Protein AF-A0A2P4YHD7-F1 (afdb_monomer_lite)

Structure (mmCIF, N/CA/C/O backbone):
data_AF-A0A2P4YHD7-F1
#
_entry.id   AF-A0A2P4YHD7-F1
#
loop_
_atom_site.group_PDB
_atom_site.id
_atom_site.type_symbol
_atom_site.label_atom_id
_atom_site.label_alt_id
_atom_site.label_comp_id
_atom_site.label_asym_id
_atom_site.label_entity_id
_atom_site.label_seq_id
_atom_site.pdbx_PDB_ins_code
_atom_site.Cartn_x
_atom_site.Cartn_y
_atom_site.Cartn_z
_atom_site.occupancy
_atom_site.B_iso_or_equiv
_atom_site.auth_seq_id
_atom_site.auth_comp_id
_atom_site.auth_asym_id
_atom_site.auth_atom_id
_atom_site.pdbx_PDB_model_num
ATOM 1 N N . MET A 1 1 ? -13.154 -0.254 -3.402 1.00 32.88 1 MET A N 1
ATOM 2 C CA . MET A 1 1 ? -12.210 -1.061 -4.206 1.00 32.88 1 MET A CA 1
ATOM 3 C C . MET A 1 1 ? -11.708 -0.143 -5.306 1.00 32.88 1 MET A C 1
ATOM 5 O O . MET A 1 1 ? -12.454 0.108 -6.239 1.00 32.88 1 MET A O 1
ATOM 9 N N . TYR A 1 2 ? -10.526 0.449 -5.143 1.00 39.38 2 TYR A N 1
ATOM 10 C CA . TYR A 1 2 ? -9.933 1.308 -6.172 1.00 39.38 2 TYR A CA 1
ATOM 11 C C . TYR A 1 2 ? -9.097 0.435 -7.113 1.00 39.38 2 TYR A C 1
ATOM 13 O O . TYR A 1 2 ? -8.246 -0.323 -6.648 1.00 39.38 2 TYR A O 1
ATOM 21 N N . TYR A 1 3 ? -9.395 0.493 -8.412 1.00 37.22 3 TYR A N 1
ATOM 22 C CA . TYR A 1 3 ? -8.602 -0.114 -9.481 1.00 37.22 3 TYR A CA 1
ATOM 23 C C . TYR A 1 3 ? -7.932 1.017 -10.260 1.00 37.22 3 TYR A C 1
ATOM 25 O O . TYR A 1 3 ? -8.624 1.819 -10.879 1.00 37.22 3 TYR A O 1
ATOM 33 N N . GLY A 1 4 ? -6.603 1.074 -10.225 1.00 47.78 4 GLY A N 1
ATOM 34 C CA . GLY A 1 4 ? -5.810 1.878 -11.151 1.00 47.78 4 GLY A CA 1
ATOM 35 C C . GLY A 1 4 ? -5.152 0.949 -12.165 1.00 47.78 4 GLY A C 1
ATOM 36 O O . GLY A 1 4 ? -4.270 0.178 -11.794 1.00 47.78 4 GLY A O 1
ATOM 37 N N . LEU A 1 5 ? -5.608 0.986 -13.416 1.00 49.91 5 LEU A N 1
ATOM 38 C CA . LEU A 1 5 ? -4.855 0.477 -14.562 1.00 49.91 5 LEU A CA 1
ATOM 39 C C . LEU A 1 5 ? -4.255 1.704 -15.236 1.00 49.91 5 LEU A C 1
ATOM 41 O O . LEU A 1 5 ? -5.000 2.534 -15.754 1.00 49.91 5 LEU A O 1
ATOM 45 N N . VAL A 1 6 ? -2.935 1.844 -15.179 1.00 55.62 6 VAL A N 1
ATOM 46 C CA . VAL A 1 6 ? -2.229 2.953 -15.823 1.00 55.62 6 VAL A CA 1
ATOM 47 C C . VAL A 1 6 ? -1.494 2.363 -17.017 1.00 55.62 6 VAL A C 1
ATOM 49 O O . VAL A 1 6 ? -0.479 1.695 -16.850 1.00 55.62 6 VAL A O 1
ATOM 52 N N . ASN A 1 7 ? -2.044 2.553 -18.215 1.00 55.78 7 ASN A N 1
ATOM 53 C CA . ASN A 1 7 ? -1.277 2.371 -19.442 1.00 55.78 7 ASN A CA 1
ATOM 54 C C . ASN A 1 7 ? -0.772 3.755 -19.842 1.00 55.78 7 ASN A C 1
ATOM 56 O O . ASN A 1 7 ? -1.578 4.642 -20.119 1.00 55.78 7 ASN A O 1
ATOM 60 N N . GLU A 1 8 ? 0.545 3.944 -19.830 1.00 63.44 8 GLU A N 1
ATOM 61 C CA . GLU A 1 8 ? 1.151 5.124 -20.444 1.00 63.44 8 GLU A CA 1
ATOM 62 C C . GLU A 1 8 ? 0.886 5.097 -21.950 1.00 63.44 8 GLU A C 1
ATOM 64 O O . GLU A 1 8 ? 1.044 4.060 -22.602 1.00 63.44 8 GLU A O 1
ATOM 69 N N . LEU A 1 9 ? 0.469 6.239 -22.485 1.00 68.12 9 LEU A N 1
ATOM 70 C CA . LEU A 1 9 ? 0.353 6.452 -23.919 1.00 68.12 9 LEU A CA 1
ATOM 71 C C . LEU A 1 9 ? 1.679 7.015 -24.422 1.00 68.12 9 LEU A C 1
ATOM 73 O O . LEU A 1 9 ? 2.320 7.819 -23.748 1.00 68.12 9 LEU A O 1
ATOM 77 N N . ASP A 1 10 ? 2.092 6.575 -25.597 1.00 71.31 10 ASP A N 1
ATOM 78 C CA . ASP A 1 10 ? 3.140 7.231 -26.353 1.00 71.31 10 ASP A CA 1
ATOM 79 C C . ASP A 1 10 ? 2.634 8.619 -26.784 1.00 71.31 10 ASP A C 1
ATOM 81 O O . ASP A 1 10 ? 1.578 8.739 -27.402 1.00 71.31 10 ASP A O 1
ATOM 85 N N . GLU A 1 11 ? 3.331 9.683 -26.385 1.00 70.25 11 GLU A N 1
ATOM 86 C CA . GLU A 1 11 ? 2.855 11.062 -26.575 1.00 70.25 11 GLU A CA 1
ATOM 87 C C . GLU A 1 11 ? 2.879 11.514 -28.048 1.00 70.25 11 GLU A C 1
ATOM 89 O O . GLU A 1 11 ? 2.177 12.462 -28.402 1.00 70.25 11 GLU A O 1
ATOM 94 N N . GLU A 1 12 ? 3.639 10.835 -28.916 1.00 73.75 12 GLU A N 1
ATOM 95 C CA . GLU A 1 12 ? 3.714 11.136 -30.352 1.00 73.75 12 GLU A CA 1
ATOM 96 C C . GLU A 1 12 ? 2.653 10.378 -31.158 1.00 73.75 12 GLU A C 1
ATOM 98 O O . GLU A 1 12 ? 2.085 10.918 -32.108 1.00 73.75 12 GLU A O 1
ATOM 103 N N . THR A 1 13 ? 2.372 9.129 -30.785 1.00 79.62 13 THR A N 1
ATOM 104 C CA . THR A 1 13 ? 1.482 8.232 -31.540 1.00 79.62 13 THR A CA 1
ATOM 105 C C . THR A 1 13 ? 0.107 8.050 -30.897 1.00 79.62 13 THR A C 1
ATOM 107 O O . THR A 1 13 ? -0.841 7.648 -31.5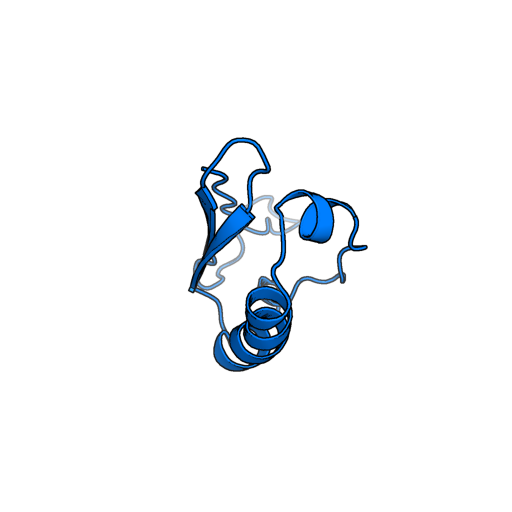70 1.00 79.62 13 THR A O 1
ATOM 110 N N . GLY A 1 14 ? -0.033 8.358 -29.606 1.00 72.19 14 GLY A N 1
ATOM 111 C CA . GLY A 1 14 ? -1.240 8.117 -28.815 1.00 72.19 14 GLY A CA 1
ATOM 112 C C . GLY A 1 14 ? -1.523 6.635 -28.549 1.00 72.19 14 GLY A C 1
ATOM 113 O O . GLY A 1 14 ? -2.566 6.311 -27.978 1.00 72.19 14 GLY A O 1
ATOM 114 N N . GLU A 1 15 ? -0.629 5.730 -28.959 1.00 76.00 15 GLU A N 1
ATOM 115 C CA . GLU A 1 15 ? -0.784 4.294 -28.751 1.00 76.00 15 GLU A CA 1
ATOM 116 C C . GLU A 1 15 ? -0.285 3.866 -27.361 1.00 76.00 15 GLU A C 1
ATOM 118 O O . GLU A 1 15 ? 0.584 4.518 -26.778 1.00 76.00 15 GLU A O 1
ATOM 123 N N . PRO A 1 16 ? -0.815 2.772 -26.782 1.00 68.69 16 PRO A N 1
ATOM 124 C CA . PRO A 1 16 ? -0.305 2.246 -25.523 1.00 68.69 16 PRO A CA 1
ATOM 125 C C . PRO A 1 16 ? 1.166 1.859 -25.669 1.00 68.69 16 PRO A C 1
ATOM 127 O O . PRO A 1 16 ? 1.509 1.002 -26.484 1.00 68.69 16 PRO A O 1
ATOM 130 N N . LYS A 1 17 ? 2.032 2.448 -24.843 1.00 70.00 17 LYS A N 1
ATOM 131 C CA . LYS A 1 17 ? 3.448 2.085 -24.807 1.00 70.00 17 LYS A CA 1
ATOM 132 C C . LYS A 1 17 ? 3.575 0.606 -24.434 1.00 70.00 17 LYS A C 1
ATOM 134 O O . LYS A 1 17 ? 2.878 0.137 -23.529 1.00 70.00 17 LYS A O 1
ATOM 139 N N . GLU A 1 18 ? 4.460 -0.133 -25.106 1.00 70.19 18 GLU A N 1
ATOM 140 C CA . GLU A 1 18 ? 4.687 -1.559 -24.833 1.00 70.19 18 GLU A CA 1
ATOM 141 C C . GLU A 1 18 ? 5.404 -1.733 -23.481 1.00 70.19 18 GLU A C 1
ATOM 143 O O . GLU A 1 18 ? 6.620 -1.883 -23.390 1.00 70.19 18 GLU A O 1
ATOM 148 N N . LYS A 1 19 ? 4.629 -1.648 -22.397 1.00 67.62 19 LYS A N 1
ATOM 149 C CA . LYS A 1 19 ? 5.074 -1.833 -21.017 1.00 67.62 19 LYS A CA 1
ATOM 150 C C . LYS A 1 19 ? 4.363 -3.023 -20.374 1.00 67.62 19 LYS A C 1
ATOM 152 O O . LYS A 1 19 ? 3.189 -3.280 -20.664 1.00 67.62 19 LYS A O 1
ATOM 157 N N . PRO A 1 20 ? 5.034 -3.746 -19.459 1.00 73.38 20 PRO A N 1
ATOM 158 C CA . PRO A 1 20 ? 4.379 -4.759 -18.646 1.00 73.38 20 PRO A CA 1
ATOM 159 C C . PRO A 1 20 ? 3.197 -4.152 -17.887 1.00 73.38 20 PRO A C 1
ATOM 161 O O . PRO A 1 20 ? 3.302 -3.065 -17.321 1.00 73.38 20 PRO A O 1
ATOM 164 N N . LYS A 1 21 ? 2.068 -4.866 -17.851 1.00 76.62 21 LYS A N 1
ATOM 165 C CA . LYS A 1 21 ? 0.874 -4.397 -17.140 1.00 76.62 21 LYS A CA 1
ATOM 166 C C . LYS A 1 21 ? 1.187 -4.184 -15.663 1.00 76.62 21 LYS A C 1
ATOM 168 O O . LYS A 1 21 ? 1.694 -5.088 -14.998 1.00 76.62 21 LYS A O 1
ATOM 173 N N . THR A 1 22 ? 0.803 -3.021 -15.155 1.00 81.75 22 THR A N 1
ATOM 174 C CA . THR A 1 22 ? 0.903 -2.673 -13.741 1.00 81.75 22 THR A CA 1
ATOM 175 C C . THR A 1 22 ? -0.486 -2.604 -13.107 1.00 81.75 22 THR A C 1
ATOM 177 O O . THR A 1 22 ? -1.461 -2.193 -13.739 1.00 81.75 22 THR A O 1
ATOM 180 N N . ALA A 1 23 ? -0.610 -3.056 -11.861 1.00 84.44 23 ALA A N 1
ATOM 181 C CA . ALA A 1 23 ? -1.846 -2.976 -11.094 1.00 84.44 23 ALA A CA 1
ATOM 182 C C . ALA A 1 23 ? -1.555 -2.881 -9.594 1.00 84.44 23 ALA A C 1
ATOM 184 O O . ALA A 1 23 ? -0.698 -3.586 -9.065 1.00 84.44 23 ALA A O 1
ATOM 185 N N . MET A 1 24 ? -2.330 -2.063 -8.886 1.00 86.50 24 MET A N 1
ATOM 186 C CA . MET A 1 24 ? -2.316 -1.989 -7.426 1.00 86.50 24 MET A CA 1
ATOM 187 C C . MET A 1 24 ? -3.747 -2.044 -6.890 1.00 86.50 24 MET A C 1
ATOM 189 O O . MET A 1 24 ? -4.662 -1.448 -7.455 1.00 86.50 24 MET A O 1
ATOM 193 N N . LYS A 1 25 ? -3.942 -2.769 -5.787 1.00 90.12 25 LYS A N 1
ATOM 194 C CA . LYS A 1 25 ? -5.199 -2.832 -5.039 1.00 90.12 25 LYS A CA 1
ATOM 195 C C . LYS A 1 25 ? -4.917 -2.634 -3.555 1.00 90.12 25 LYS A C 1
ATOM 197 O O . LYS A 1 25 ? -4.139 -3.382 -2.968 1.00 90.12 25 LYS A O 1
ATOM 202 N N . LEU A 1 26 ? -5.636 -1.695 -2.951 1.00 91.75 26 LEU A N 1
ATOM 203 C CA . LEU A 1 26 ? -5.763 -1.553 -1.502 1.00 91.75 26 LEU A CA 1
ATOM 204 C C . LEU A 1 26 ? -7.075 -2.198 -1.040 1.00 91.75 26 LEU A C 1
ATOM 206 O O . LEU A 1 26 ? -8.141 -1.972 -1.623 1.00 91.75 26 LEU A O 1
ATOM 210 N N . VAL A 1 27 ? -6.984 -3.036 -0.011 1.00 93.81 27 VAL A N 1
ATOM 211 C CA . VAL A 1 27 ? -8.119 -3.676 0.657 1.00 93.81 27 VAL A CA 1
ATOM 212 C C . VAL A 1 27 ? -8.312 -2.981 1.994 1.00 93.81 27 VAL A C 1
ATOM 214 O O . VAL A 1 27 ? -7.429 -3.023 2.850 1.00 93.81 27 VAL A O 1
ATOM 217 N N . CYS A 1 28 ? -9.477 -2.363 2.173 1.00 95.50 28 CYS A N 1
ATOM 218 C CA . CYS A 1 28 ? -9.811 -1.612 3.377 1.00 95.50 28 CYS A CA 1
ATOM 219 C C . CYS A 1 28 ? -11.056 -2.188 4.056 1.00 95.50 28 CYS A C 1
ATOM 221 O O . CYS A 1 28 ? -11.934 -2.730 3.381 1.00 95.50 28 CYS A O 1
ATOM 223 N N . ALA A 1 29 ? -11.144 -2.056 5.379 1.00 95.19 29 ALA A N 1
ATOM 224 C CA . ALA A 1 29 ? -12.261 -2.557 6.172 1.00 95.19 29 ALA A CA 1
ATOM 225 C C . ALA A 1 29 ? -12.691 -1.573 7.270 1.00 95.19 29 ALA A C 1
ATOM 227 O O . ALA A 1 29 ? -11.890 -0.801 7.798 1.00 95.19 29 ALA A O 1
ATOM 228 N N . GLY A 1 30 ? -13.970 -1.655 7.649 1.00 93.88 30 GLY A N 1
ATOM 229 C CA . GLY A 1 30 ? -14.557 -0.843 8.716 1.00 93.88 30 GLY A CA 1
ATOM 230 C C . GLY A 1 30 ? -14.887 0.596 8.305 1.00 93.88 30 GLY A C 1
ATOM 231 O O . GLY A 1 30 ? -14.646 1.013 7.175 1.00 93.88 30 GLY A O 1
ATOM 232 N N . LYS A 1 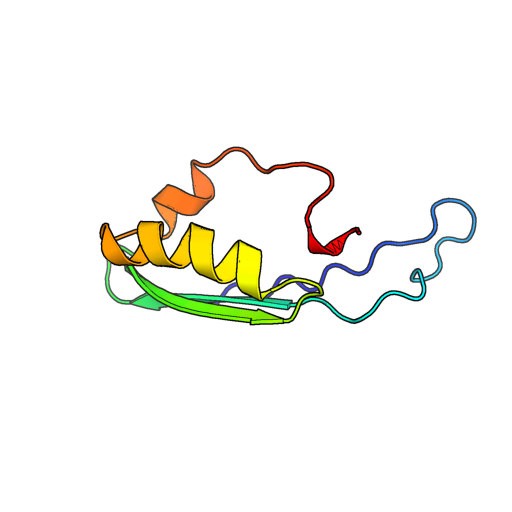31 ? -15.469 1.355 9.244 1.00 93.94 31 LYS A N 1
ATOM 233 C CA . LYS A 1 31 ? -15.899 2.750 9.024 1.00 93.94 31 LYS A CA 1
ATOM 234 C C . LYS A 1 31 ? -14.732 3.725 8.875 1.00 93.94 31 LYS A C 1
ATOM 236 O O . LYS A 1 31 ? -14.856 4.706 8.160 1.00 93.94 31 LYS A O 1
ATOM 241 N N . GLU A 1 32 ? -13.613 3.429 9.527 1.00 92.31 32 GLU A N 1
ATOM 242 C CA . GLU A 1 32 ? -12.383 4.227 9.454 1.00 92.31 32 GLU A CA 1
ATOM 243 C C . GLU A 1 32 ? -11.579 3.937 8.176 1.00 92.31 32 GLU A C 1
ATOM 245 O O . GLU A 1 32 ? -10.561 4.569 7.930 1.00 92.31 32 GLU A O 1
ATOM 250 N N . VAL A 1 33 ? -12.028 2.983 7.345 1.00 95.25 33 VAL A N 1
ATOM 251 C CA . VAL A 1 33 ? -11.360 2.591 6.093 1.00 95.25 33 VAL A CA 1
ATOM 252 C C . VAL A 1 33 ? -9.900 2.183 6.338 1.00 95.25 33 VAL A C 1
ATOM 254 O O . VAL A 1 33 ? -8.977 2.548 5.608 1.00 95.25 33 VAL A O 1
ATOM 257 N N . LYS A 1 34 ? -9.693 1.391 7.395 1.00 94.88 34 LYS A N 1
ATOM 258 C CA . LYS A 1 34 ? -8.386 0.847 7.766 1.00 94.88 34 LYS A CA 1
ATOM 259 C C . LYS A 1 34 ? -7.876 -0.073 6.668 1.00 94.88 34 LYS A C 1
ATOM 261 O O . LYS A 1 34 ? -8.619 -0.947 6.214 1.00 94.88 34 LYS A O 1
ATOM 266 N N . VAL A 1 35 ? -6.611 0.067 6.283 1.00 94.31 35 VAL A N 1
ATOM 267 C CA . VAL A 1 35 ? -5.988 -0.810 5.291 1.00 94.31 35 VAL A CA 1
ATOM 268 C C . VAL A 1 35 ? -5.663 -2.151 5.944 1.00 94.31 35 VAL A C 1
ATOM 270 O O . VAL A 1 35 ? -4.919 -2.232 6.920 1.00 94.31 35 VAL A O 1
ATOM 273 N N . VAL A 1 36 ? -6.256 -3.218 5.413 1.00 93.94 36 VAL A N 1
ATOM 274 C CA . VAL A 1 36 ? -6.091 -4.599 5.898 1.00 93.94 36 VAL A CA 1
ATOM 275 C C . 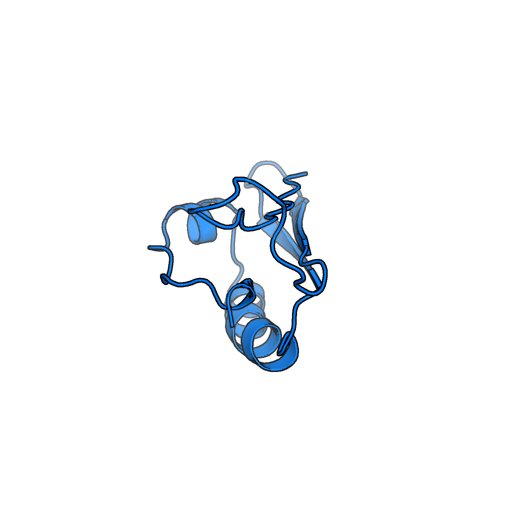VAL A 1 36 ? -5.343 -5.487 4.907 1.00 93.94 36 VAL A C 1
ATOM 277 O O . VAL A 1 36 ? -4.978 -6.609 5.241 1.00 93.94 36 VAL A O 1
ATOM 280 N N . GLY A 1 37 ? -5.093 -4.994 3.695 1.00 91.56 37 GLY A N 1
ATOM 281 C CA . GLY A 1 37 ? -4.288 -5.688 2.703 1.00 91.56 37 GLY A CA 1
ATOM 282 C C . GLY A 1 37 ? -3.904 -4.786 1.539 1.00 91.56 37 GLY A C 1
ATOM 283 O O . GLY A 1 37 ? -4.596 -3.818 1.225 1.00 91.56 37 GLY A O 1
ATOM 284 N N . GLN A 1 38 ? -2.806 -5.134 0.879 1.00 91.00 38 GLN A N 1
ATOM 285 C CA . GLN A 1 38 ? -2.328 -4.473 -0.328 1.00 91.00 38 GLN A CA 1
ATOM 286 C C . GLN A 1 38 ? -1.795 -5.529 -1.292 1.00 91.00 38 GLN A C 1
ATOM 288 O O . GLN A 1 38 ? -1.070 -6.437 -0.893 1.00 91.00 38 GLN A O 1
ATOM 293 N N . HIS A 1 39 ? -2.159 -5.402 -2.564 1.00 91.19 39 HIS A N 1
ATOM 294 C CA . HIS A 1 39 ? -1.678 -6.255 -3.643 1.00 91.19 39 HIS A CA 1
ATOM 295 C C . HIS A 1 39 ? -1.091 -5.368 -4.728 1.00 91.19 39 HIS A C 1
ATOM 297 O O . HIS A 1 39 ? -1.723 -4.391 -5.132 1.00 91.19 39 HIS A O 1
ATOM 303 N N . ILE A 1 40 ? 0.103 -5.711 -5.197 1.00 88.62 40 ILE A N 1
ATOM 304 C CA . ILE A 1 40 ? 0.816 -4.943 -6.211 1.00 88.62 40 ILE A CA 1
ATOM 305 C C . ILE A 1 40 ? 1.365 -5.918 -7.247 1.00 88.62 40 ILE A C 1
ATOM 307 O O . ILE A 1 40 ? 1.956 -6.937 -6.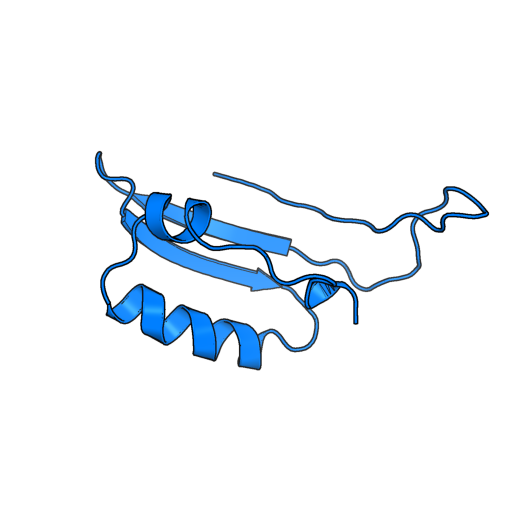895 1.00 88.62 40 ILE A O 1
ATOM 311 N N . ILE A 1 41 ? 1.156 -5.593 -8.516 1.00 88.25 41 ILE A N 1
ATOM 312 C CA . ILE A 1 41 ? 1.743 -6.244 -9.681 1.00 88.25 41 ILE A CA 1
ATOM 313 C C . ILE A 1 41 ? 2.447 -5.136 -10.453 1.00 88.25 41 ILE A C 1
ATOM 315 O O . ILE A 1 41 ? 1.789 -4.346 -11.121 1.00 88.25 41 ILE A O 1
ATOM 319 N N . ILE A 1 42 ? 3.764 -5.042 -10.307 1.00 84.69 42 ILE A N 1
ATOM 320 C CA . ILE A 1 42 ? 4.628 -4.086 -11.007 1.00 84.69 42 ILE A CA 1
ATOM 321 C C . ILE A 1 42 ? 6.014 -4.709 -11.192 1.00 84.69 42 ILE A C 1
ATOM 323 O O . ILE A 1 42 ? 6.365 -5.664 -10.492 1.00 84.69 42 ILE A O 1
ATOM 327 N N . MET A 1 43 ? 6.824 -4.142 -12.086 1.00 82.31 43 MET A N 1
ATOM 328 C CA . MET A 1 43 ? 8.265 -4.392 -12.073 1.00 82.31 43 MET A CA 1
ATOM 329 C C . MET A 1 43 ? 8.859 -3.842 -10.762 1.00 82.31 43 MET A C 1
ATOM 331 O O . MET A 1 43 ? 8.423 -2.793 -10.296 1.00 82.31 43 MET A O 1
ATOM 335 N N . ALA A 1 44 ? 9.795 -4.564 -10.137 1.00 82.69 44 ALA A N 1
ATOM 336 C CA . ALA A 1 44 ? 10.384 -4.203 -8.834 1.00 82.69 44 ALA A CA 1
ATOM 337 C C . ALA A 1 44 ? 9.372 -4.073 -7.666 1.00 82.69 44 ALA A C 1
ATOM 339 O O . ALA A 1 44 ? 9.530 -3.262 -6.750 1.00 82.69 44 ALA A O 1
ATOM 340 N N . ALA A 1 45 ? 8.311 -4.895 -7.667 1.00 86.00 45 ALA A N 1
ATOM 341 C CA . ALA A 1 45 ? 7.294 -4.887 -6.610 1.00 86.00 45 ALA A CA 1
ATOM 342 C C . ALA A 1 45 ? 7.856 -5.133 -5.199 1.00 86.00 45 ALA A C 1
ATOM 344 O O . ALA A 1 45 ? 7.244 -4.703 -4.223 1.00 86.00 45 ALA A O 1
ATOM 345 N N . ASP A 1 46 ? 8.993 -5.818 -5.068 1.00 86.00 46 ASP A N 1
ATOM 346 C CA . ASP A 1 46 ? 9.593 -6.174 -3.786 1.00 86.00 46 ASP A CA 1
ATOM 347 C C . ASP A 1 46 ? 10.103 -4.953 -3.004 1.00 86.00 46 ASP A C 1
ATOM 349 O O . ASP A 1 46 ? 9.984 -4.930 -1.779 1.00 86.00 46 ASP A O 1
ATOM 353 N N . GLU A 1 47 ? 10.619 -3.923 -3.678 1.00 86.44 47 GLU A N 1
ATOM 354 C CA . GLU A 1 47 ? 11.045 -2.679 -3.026 1.00 86.44 47 GLU A CA 1
ATOM 355 C C . GLU A 1 47 ? 9.847 -1.872 -2.526 1.00 86.44 47 GLU A C 1
ATOM 357 O O . GLU A 1 47 ? 9.822 -1.413 -1.380 1.00 86.44 47 GLU A O 1
ATOM 362 N N . ILE A 1 48 ? 8.796 -1.787 -3.343 1.00 87.12 48 ILE A N 1
ATOM 363 C CA . ILE A 1 48 ? 7.569 -1.080 -2.974 1.00 87.12 48 ILE A CA 1
ATOM 364 C C . ILE A 1 48 ? 6.833 -1.804 -1.842 1.00 87.12 48 ILE A C 1
ATOM 366 O O . ILE A 1 48 ? 6.364 -1.169 -0.895 1.00 87.12 48 ILE A O 1
ATOM 370 N N . LEU A 1 49 ? 6.774 -3.136 -1.887 1.00 88.25 49 LEU A N 1
ATOM 371 C CA . LEU A 1 49 ? 6.184 -3.947 -0.822 1.00 88.25 49 LEU A CA 1
ATOM 372 C C . LEU A 1 49 ? 6.909 -3.761 0.515 1.00 88.25 49 LEU A C 1
ATOM 374 O O . LEU A 1 49 ? 6.246 -3.715 1.549 1.00 88.25 49 LEU A O 1
ATOM 378 N N . LYS A 1 50 ? 8.242 -3.613 0.519 1.00 86.75 50 LYS A N 1
ATOM 379 C CA . LYS A 1 50 ? 9.004 -3.331 1.749 1.00 86.75 50 LYS A CA 1
ATOM 380 C C . LYS A 1 50 ? 8.623 -1.973 2.342 1.00 86.75 50 LYS A C 1
ATOM 382 O O . LYS A 1 50 ? 8.358 -1.897 3.541 1.00 86.75 50 LYS A O 1
ATOM 387 N N . ALA A 1 51 ? 8.543 -0.928 1.514 1.00 82.50 51 ALA A N 1
ATOM 388 C CA . ALA A 1 51 ? 8.182 0.417 1.962 1.00 82.50 51 ALA A CA 1
ATOM 389 C C . ALA A 1 51 ? 6.769 0.462 2.572 1.00 82.50 51 ALA A C 1
ATOM 391 O O . ALA A 1 51 ? 6.582 0.939 3.693 1.00 82.50 51 ALA A O 1
ATOM 392 N N . PHE A 1 52 ? 5.777 -0.111 1.884 1.00 85.31 52 PHE A N 1
ATOM 393 C CA . PHE A 1 52 ? 4.405 -0.138 2.395 1.00 85.31 52 PHE A CA 1
ATOM 394 C C . PHE A 1 52 ? 4.192 -1.146 3.528 1.00 85.31 52 PHE A C 1
ATOM 396 O O . PHE A 1 52 ? 3.333 -0.925 4.378 1.00 85.31 52 PHE A O 1
ATOM 403 N N . GLY A 1 53 ? 4.983 -2.219 3.606 1.00 86.50 53 GLY A N 1
ATOM 404 C CA . GLY A 1 53 ? 4.908 -3.191 4.699 1.00 86.50 53 GLY A CA 1
ATOM 405 C C . GLY A 1 53 ? 5.121 -2.550 6.074 1.00 86.50 53 GLY A C 1
ATOM 406 O O . GLY A 1 53 ? 4.442 -2.910 7.039 1.00 86.50 53 GLY A O 1
ATOM 407 N N . VAL A 1 54 ? 5.995 -1.542 6.154 1.00 87.75 54 VAL A N 1
ATOM 408 C CA . VAL A 1 54 ? 6.188 -0.737 7.368 1.00 87.75 54 VAL A CA 1
ATOM 409 C C . VAL A 1 54 ? 4.953 0.122 7.662 1.00 87.75 54 VAL A C 1
ATOM 411 O O . VAL A 1 54 ? 4.460 0.101 8.788 1.00 87.75 54 VAL A O 1
ATOM 414 N N . ALA A 1 55 ? 4.397 0.811 6.661 1.00 85.44 55 ALA A N 1
ATOM 415 C CA . ALA A 1 55 ? 3.195 1.633 6.826 1.00 85.44 55 ALA A CA 1
ATOM 416 C C . ALA A 1 55 ? 1.982 0.809 7.303 1.00 85.44 55 ALA A C 1
ATOM 418 O O . ALA A 1 55 ? 1.301 1.188 8.255 1.00 85.44 55 ALA A O 1
ATOM 419 N N . LEU A 1 56 ? 1.758 -0.374 6.720 1.00 87.50 56 LEU A N 1
ATOM 420 C CA . LEU A 1 56 ? 0.698 -1.291 7.152 1.00 87.50 56 LEU A CA 1
ATOM 421 C C . LEU A 1 56 ? 0.901 -1.754 8.603 1.00 87.50 56 LEU A C 1
ATOM 423 O O . LEU A 1 56 ? -0.065 -1.856 9.363 1.00 87.50 56 LEU A O 1
ATOM 427 N N . LYS A 1 57 ? 2.154 -1.990 9.021 1.00 88.38 57 LYS A N 1
ATOM 428 C CA . LYS A 1 57 ? 2.490 -2.345 10.409 1.00 88.38 57 LYS A CA 1
ATOM 429 C C . LYS A 1 57 ? 2.190 -1.213 11.395 1.00 88.38 57 LYS A C 1
ATOM 431 O O . LYS A 1 57 ? 1.836 -1.502 12.537 1.00 88.38 57 LYS A O 1
ATOM 436 N N . MET A 1 58 ? 2.288 0.040 10.955 1.00 88.81 58 MET A N 1
ATOM 437 C CA . MET A 1 58 ? 1.973 1.239 11.740 1.00 88.81 58 MET A CA 1
ATOM 438 C C . MET A 1 58 ? 0.473 1.574 11.795 1.00 88.81 58 MET A C 1
ATOM 440 O O . MET A 1 58 ? 0.114 2.589 12.377 1.00 88.81 58 MET A O 1
ATOM 444 N N . VAL A 1 59 ? -0.400 0.694 11.283 1.00 87.19 59 VAL A N 1
ATOM 445 C CA . VAL A 1 59 ? -1.862 0.875 11.252 1.00 87.19 59 VAL A CA 1
ATOM 446 C C . VAL A 1 59 ? -2.268 2.035 10.339 1.00 87.19 59 VAL A C 1
ATOM 448 O O . VAL A 1 59 ? -2.777 3.052 10.793 1.00 87.19 59 VAL A O 1
ATOM 451 N N . ALA A 1 60 ? -2.064 1.849 9.036 1.00 93.00 60 ALA A N 1
ATOM 452 C CA . ALA A 1 60 ? -2.477 2.818 8.027 1.00 93.00 60 ALA A CA 1
ATOM 453 C C . ALA A 1 60 ? -3.981 2.741 7.691 1.00 93.00 60 ALA A C 1
ATOM 455 O O . ALA A 1 60 ? -4.580 1.660 7.614 1.00 93.00 60 ALA A O 1
ATOM 456 N N . TYR A 1 61 ? -4.568 3.898 7.410 1.00 94.56 61 TYR A N 1
ATOM 457 C CA . TYR A 1 61 ? -5.916 4.108 6.881 1.00 94.56 61 TYR A CA 1
ATOM 458 C C . TYR A 1 61 ? -5.834 4.639 5.444 1.00 94.56 61 TYR A C 1
ATOM 460 O O . TYR A 1 61 ? -4.798 5.156 5.032 1.00 94.56 61 TYR A O 1
ATOM 468 N N . GLN A 1 62 ? -6.912 4.530 4.655 1.00 92.38 62 GLN A N 1
ATOM 469 C CA . GLN A 1 62 ? -6.919 5.060 3.277 1.00 92.38 62 GLN A CA 1
ATOM 470 C C . GLN A 1 62 ? -6.507 6.544 3.231 1.00 92.38 62 GLN A C 1
ATOM 472 O O . GLN A 1 62 ? -5.740 6.939 2.357 1.00 92.38 62 GLN A O 1
ATOM 477 N N . SER A 1 63 ? -6.941 7.336 4.213 1.00 94.25 63 SER A N 1
ATOM 478 C CA . SER A 1 63 ? -6.580 8.751 4.328 1.00 94.25 63 SER A CA 1
ATOM 479 C C . SER A 1 63 ? -5.075 8.996 4.414 1.00 94.25 63 SER A C 1
ATOM 481 O O . SER A 1 63 ? -4.610 10.026 3.944 1.00 94.25 63 SER A O 1
ATOM 483 N N . ASP A 1 64 ? -4.297 8.074 4.986 1.00 92.25 64 ASP A N 1
ATOM 484 C CA . ASP A 1 64 ? -2.843 8.237 5.084 1.00 92.25 64 ASP A CA 1
ATOM 485 C C . ASP A 1 64 ? -2.180 8.153 3.705 1.00 92.25 64 ASP A C 1
ATOM 487 O O . ASP A 1 64 ? -1.240 8.891 3.432 1.00 92.25 64 ASP A O 1
ATOM 491 N N . PHE A 1 65 ? -2.710 7.308 2.815 1.00 89.50 65 PHE A N 1
ATOM 492 C CA . PHE A 1 65 ? -2.256 7.213 1.425 1.00 89.50 65 PHE A CA 1
ATOM 493 C C . PHE A 1 65 ? -2.668 8.448 0.620 1.00 89.50 65 PHE A C 1
ATOM 495 O O . PHE A 1 65 ? -1.857 8.969 -0.139 1.00 89.50 65 PHE A O 1
ATOM 502 N N . ASP A 1 66 ? -3.897 8.933 0.814 1.00 89.81 66 ASP A N 1
ATOM 503 C CA . ASP A 1 66 ? -4.415 10.119 0.119 1.00 89.81 66 ASP A CA 1
ATOM 504 C C . ASP A 1 66 ? -3.685 11.408 0.547 1.00 89.81 66 ASP A C 1
ATOM 506 O O . ASP A 1 66 ? -3.528 12.334 -0.247 1.00 89.81 66 ASP A O 1
ATOM 510 N N . ASN A 1 67 ? -3.201 11.460 1.792 1.00 93.25 67 ASN A N 1
ATOM 511 C CA . ASN A 1 67 ? -2.424 12.581 2.323 1.00 93.25 67 ASN A CA 1
ATOM 512 C C . ASN A 1 67 ? -0.942 12.552 1.908 1.00 93.25 67 ASN A C 1
ATOM 514 O O . ASN A 1 67 ? -0.221 13.525 2.146 1.00 93.25 67 ASN A O 1
ATOM 518 N N . CYS A 1 68 ? -0.457 11.459 1.313 1.00 88.19 68 CYS A N 1
ATOM 519 C CA . CYS A 1 68 ? 0.911 11.380 0.817 1.00 88.19 68 CYS A CA 1
ATOM 520 C C . CYS A 1 68 ? 1.046 12.057 -0.550 1.00 88.19 68 CYS A C 1
ATOM 522 O O . CYS A 1 68 ? 0.280 11.811 -1.479 1.00 88.19 68 CYS A O 1
ATOM 524 N N . ILE A 1 69 ? 2.100 12.861 -0.705 1.00 90.94 69 ILE A N 1
ATOM 525 C CA . ILE A 1 69 ? 2.487 13.391 -2.014 1.00 90.94 69 ILE A CA 1
ATOM 526 C C . ILE A 1 69 ? 2.992 12.233 -2.883 1.00 90.94 69 ILE A C 1
ATOM 528 O O . ILE A 1 69 ? 3.859 11.462 -2.466 1.00 90.94 69 ILE A O 1
ATOM 532 N N . ALA A 1 70 ? 2.459 12.125 -4.101 1.00 85.75 70 ALA A N 1
ATOM 533 C CA . ALA A 1 70 ? 2.895 11.126 -5.066 1.00 85.75 70 ALA A CA 1
ATOM 534 C C . ALA A 1 70 ? 4.336 11.391 -5.537 1.00 85.75 70 ALA A C 1
ATOM 536 O O . ALA A 1 70 ? 4.721 12.530 -5.803 1.00 85.75 70 ALA A O 1
ATOM 537 N N . ILE A 1 71 ? 5.120 10.324 -5.690 1.00 83.75 71 ILE A N 1
ATOM 538 C CA . ILE A 1 71 ? 6.455 10.379 -6.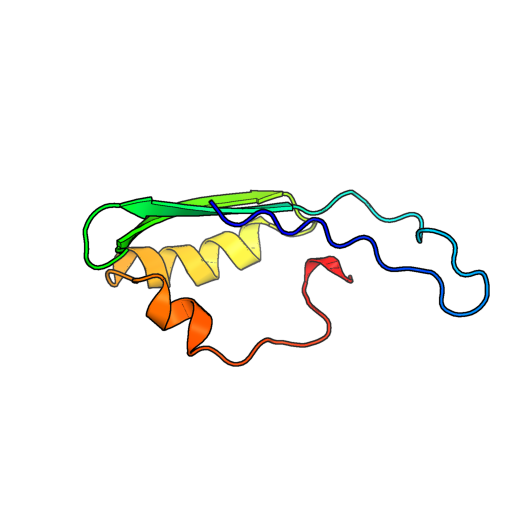298 1.00 83.75 71 ILE A CA 1
ATOM 539 C C . ILE A 1 71 ? 6.298 10.187 -7.812 1.00 83.75 71 ILE A C 1
ATOM 541 O O . ILE A 1 71 ? 5.702 9.198 -8.245 1.00 83.75 71 ILE A O 1
ATOM 545 N N . TYR A 1 72 ? 6.825 11.126 -8.607 1.00 82.06 72 TYR A N 1
ATOM 546 C CA . TYR A 1 72 ? 6.783 11.095 -10.074 1.00 82.06 72 TYR A CA 1
ATOM 547 C C . TYR A 1 72 ? 8.205 11.131 -10.675 1.00 82.06 72 TYR A C 1
ATOM 549 O O . TYR A 1 72 ? 9.003 11.965 -10.239 1.00 82.06 72 TYR A O 1
ATOM 557 N N . PRO A 1 73 ? 8.526 10.288 -11.680 1.00 75.50 73 PRO A N 1
ATOM 558 C CA . PRO A 1 73 ? 7.647 9.294 -12.306 1.00 75.50 73 PRO A CA 1
ATOM 559 C C . PRO A 1 73 ? 7.346 8.110 -11.363 1.00 75.50 73 PRO A C 1
ATOM 561 O O . PRO A 1 73 ? 8.214 7.724 -10.577 1.00 75.50 73 PRO A O 1
ATOM 564 N N . PRO A 1 74 ? 6.127 7.535 -11.390 1.00 71.56 74 PRO A N 1
ATOM 565 C CA . PRO A 1 74 ? 5.793 6.408 -10.527 1.00 71.56 74 PRO A CA 1
ATOM 566 C C . PRO A 1 74 ? 6.652 5.187 -10.871 1.00 71.56 74 PRO A C 1
ATOM 568 O O . PRO A 1 74 ? 7.077 5.013 -12.004 1.00 71.56 74 PRO A O 1
ATOM 571 N N . ALA A 1 75 ? 6.887 4.288 -9.922 1.00 66.62 75 ALA A N 1
ATOM 572 C CA . ALA A 1 75 ? 7.757 3.129 -10.149 1.00 66.62 75 ALA A CA 1
ATOM 573 C C . ALA A 1 75 ? 7.271 2.169 -11.256 1.00 66.62 75 ALA A C 1
ATOM 575 O O . ALA A 1 75 ? 8.076 1.473 -11.859 1.00 66.62 75 ALA A O 1
ATOM 576 N N . GLY A 1 76 ? 5.971 2.167 -11.577 1.00 58.50 76 GLY A N 1
ATOM 577 C CA . GLY A 1 76 ? 5.438 1.461 -12.751 1.00 58.50 76 GLY A CA 1
ATOM 578 C C . GLY A 1 76 ? 5.845 2.074 -14.101 1.00 58.50 76 GLY A C 1
ATOM 579 O O . GLY A 1 76 ? 5.486 1.527 -15.141 1.00 58.50 76 GLY A O 1
ATOM 580 N N . SER A 1 77 ? 6.564 3.200 -14.078 1.00 52.69 77 SER A N 1
ATOM 581 C CA . SER A 1 77 ? 7.026 3.940 -15.257 1.00 52.69 77 SER A CA 1
ATOM 582 C C . SER A 1 77 ? 8.467 3.624 -15.658 1.00 52.69 77 SER A C 1
ATOM 584 O O . SER A 1 77 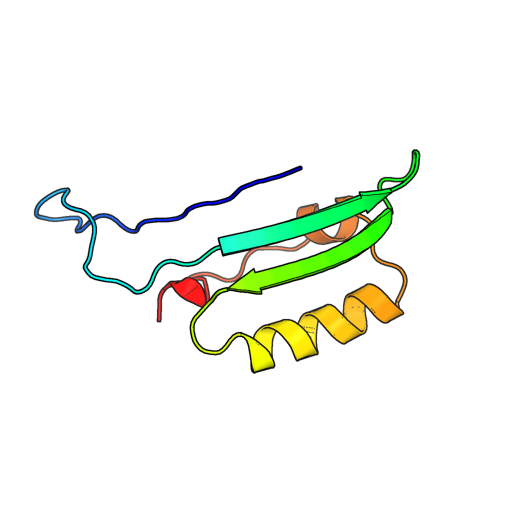? 8.914 4.139 -16.686 1.00 52.69 77 SER A O 1
ATOM 586 N N . LEU A 1 78 ? 9.204 2.850 -14.857 1.00 46.19 78 LEU A N 1
ATOM 587 C CA . LEU A 1 78 ? 10.581 2.444 -15.152 1.00 46.19 78 LEU A CA 1
ATOM 588 C C . LEU A 1 78 ? 10.621 1.134 -15.943 1.00 46.19 78 LEU A C 1
ATOM 590 O O . LEU A 1 78 ? 9.727 0.282 -15.733 1.00 46.19 78 LEU A O 1
#

Foldseek 3Di:
DDWDWDFDADPVPRHGDPADTWIKDFDADDPQRWTPDIDIDAVVVVVVCVVVVVVSVVTDHPVVVVPDDDDPPHRNVD

Sequence (78 aa):
MYYGLVNELDEETGEPKEKPKTAMKLVCAGKEVKVVGQHIIIMAADEILKAFGVALKMVAYQSDFDNCIAIYPPAGSL

Secondary structure (DSSP, 8-state):
---B---PBPTTT-SBPS----EEEEEEETTTTEEEEEEEESTTHHHHHHHHHHHHHT--BHHHHHTSPPPSS-GGG-

pLDDT: mean 79.98, std 15.1, range [32.88, 95.5]

Radius of gyration: 14.27 Å; chains: 1; bounding box: 27×20×43 Å

Organism: NCBI:txid4796

InterPro domains:
  IPR004099 Pyridine nucleotide-disulphide oxidoreductase, dimerisation domain [PF02852] (17-75)
  IPR016156 FAD/NAD-linked reductase, dimerisation domain superfamily [G3DSA:3.30.390.30] (2-77)
  IPR016156 FAD/NAD-linked reductase, dimerisation domain superfamily [SSF55424] (20-75)
  IPR046952 Glutathione reductase/thioredoxin reductase-like [PTHR42737] (17-74)